Protein AF-A0A087TNI8-F1 (afdb_monomer)

Radius of gyration: 30.37 Å; Cα contacts (8 Å, |Δi|>4): 2; chains: 1; bounding box: 39×87×39 Å

Sequence (77 aa):
MYRHSLLHTLTTISFLCSSFCRQIENPAQLDNVTDILKTILEGYDIRLRPNFGGDPLYIGMDMVIASFDSISEVNMV

Secondary structure (DSSP, 8-state):
-HHHHHHHHHHHHHHHHHHH-S----HHHHHHHHHHHHHHHTT--TTSPSSTTSSPPP-----------PPPSS---

Organism: Stegodyphus mimosarum (NCBI:txid407821)

Solvent-accessible surface area (backbone atoms only — not comparable to full-atom values): 5301 Å² total; per-residue (Å²): 122,64,71,64,57,55,53,52,53,54,53,50,50,51,56,52,46,63,64,67,66,61,71,80,71,63,59,71,62,55,51,54,52,54,52,52,52,50,61,65,53,61,89,58,61,86,87,56,59,81,64,70,93,58,72,87,81,86,78,90,84,84,86,85,83,90,73,85,74,91,81,62,88,85,76,77,124

Structure (mmCIF, N/CA/C/O backbone):
data_AF-A0A087TNI8-F1
#
_entry.id   AF-A0A087TNI8-F1
#
loop_
_atom_site.group_PDB
_atom_site.id
_atom_site.type_symbol
_atom_site.label_atom_id
_atom_site.label_alt_id
_atom_site.label_comp_id
_atom_site.label_asym_id
_atom_site.label_entity_id
_atom_site.label_seq_id
_atom_site.pdbx_PDB_ins_code
_atom_site.Cartn_x
_atom_site.Cartn_y
_atom_site.Cartn_z
_atom_site.occupancy
_atom_site.B_iso_or_equiv
_atom_site.auth_seq_id
_atom_site.auth_comp_id
_atom_site.auth_asym_id
_atom_site.auth_atom_id
_atom_site.pdbx_PDB_model_num
ATOM 1 N N . MET A 1 1 ? 11.963 65.789 9.655 1.00 59.88 1 MET A N 1
ATOM 2 C CA . MET A 1 1 ? 10.793 65.189 10.341 1.00 59.88 1 MET A CA 1
ATOM 3 C C . MET A 1 1 ? 10.200 63.962 9.635 1.00 59.88 1 MET A C 1
ATOM 5 O O . MET A 1 1 ? 9.781 63.055 10.334 1.00 59.88 1 MET A O 1
ATOM 9 N N . TYR A 1 2 ? 10.221 63.850 8.299 1.00 56.97 2 TYR A N 1
ATOM 10 C CA . TYR A 1 2 ? 9.616 62.708 7.579 1.00 56.97 2 TYR A CA 1
ATOM 11 C C . TYR A 1 2 ? 10.348 61.355 7.706 1.00 56.97 2 TYR A C 1
ATOM 13 O O . TYR A 1 2 ? 9.707 60.310 7.663 1.00 56.97 2 TYR A O 1
ATOM 21 N N . ARG A 1 3 ? 11.673 61.350 7.926 1.00 65.75 3 ARG A N 1
ATOM 22 C CA . ARG A 1 3 ? 12.485 60.115 7.981 1.00 65.75 3 ARG A CA 1
ATOM 23 C C . ARG A 1 3 ? 12.150 59.204 9.167 1.00 65.75 3 ARG A C 1
ATOM 25 O O . ARG A 1 3 ? 12.224 57.995 9.027 1.00 65.75 3 ARG A O 1
ATOM 32 N N . HIS A 1 4 ? 1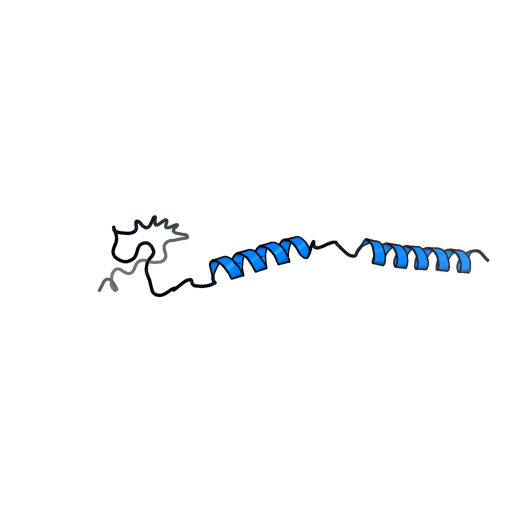1.777 59.773 10.316 1.00 65.12 4 HIS A N 1
ATOM 33 C CA . HIS A 1 4 ? 11.432 58.986 11.504 1.00 65.12 4 HIS A CA 1
ATOM 34 C C . HIS A 1 4 ? 10.008 58.421 11.411 1.00 65.12 4 HIS A C 1
ATOM 36 O O . HIS A 1 4 ? 9.793 57.266 11.756 1.00 65.12 4 HIS A O 1
ATOM 42 N N . SER A 1 5 ? 9.067 59.201 10.862 1.00 70.38 5 SER A N 1
ATOM 43 C CA . SER A 1 5 ? 7.680 58.771 10.630 1.00 70.38 5 SER A CA 1
ATOM 44 C C . SER A 1 5 ? 7.597 57.614 9.620 1.00 70.38 5 SER A C 1
ATOM 46 O O . SER A 1 5 ? 6.924 56.621 9.870 1.00 70.38 5 SER A O 1
ATOM 48 N N . LEU A 1 6 ? 8.378 57.677 8.533 1.00 70.56 6 LEU A N 1
ATOM 49 C CA . LEU A 1 6 ? 8.425 56.636 7.493 1.00 70.56 6 LEU A CA 1
ATOM 50 C C . LEU A 1 6 ? 9.066 55.319 7.981 1.00 70.56 6 LEU A C 1
ATOM 52 O O . LEU A 1 6 ? 8.714 54.236 7.523 1.00 70.56 6 LEU A O 1
ATOM 56 N N . LEU A 1 7 ? 9.986 55.396 8.945 1.00 71.94 7 LEU A N 1
ATOM 57 C CA . LEU A 1 7 ? 10.625 54.218 9.541 1.00 71.94 7 LEU A CA 1
ATOM 58 C C . LEU A 1 7 ? 9.671 53.470 10.484 1.00 71.94 7 LEU A C 1
ATOM 60 O O . LEU A 1 7 ? 9.694 52.244 10.527 1.00 71.94 7 LEU A O 1
ATOM 64 N N . HIS A 1 8 ? 8.794 54.193 11.188 1.00 72.75 8 HIS A N 1
ATOM 65 C CA . HIS A 1 8 ? 7.757 53.594 12.031 1.00 72.75 8 HIS A CA 1
ATOM 66 C C . HIS A 1 8 ? 6.634 52.938 11.223 1.00 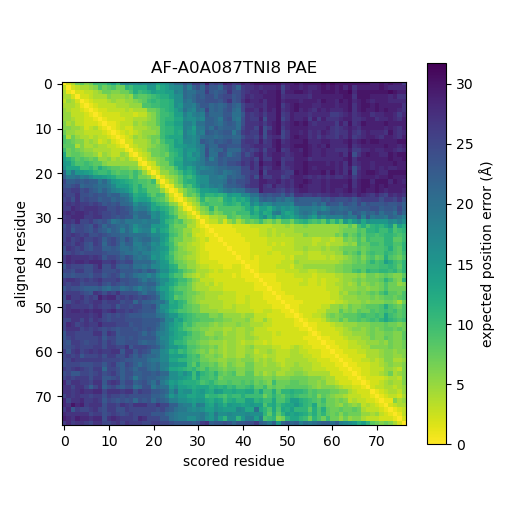72.75 8 HIS A C 1
ATOM 68 O O . HIS A 1 8 ? 6.104 51.919 11.649 1.00 72.75 8 HIS A O 1
ATOM 74 N N . THR A 1 9 ? 6.276 53.476 10.055 1.00 73.00 9 THR A N 1
ATOM 75 C CA . THR A 1 9 ? 5.246 52.855 9.208 1.00 73.00 9 THR A CA 1
ATOM 76 C C . THR A 1 9 ? 5.739 51.571 8.539 1.00 73.00 9 THR A C 1
ATOM 78 O O . THR A 1 9 ? 4.979 50.617 8.411 1.00 73.00 9 THR A O 1
ATOM 81 N N . LEU A 1 10 ? 7.018 51.490 8.162 1.00 72.69 10 LEU A N 1
ATOM 82 C CA . LEU A 1 10 ? 7.612 50.262 7.617 1.00 72.69 10 LEU A CA 1
ATOM 83 C C . LEU A 1 10 ? 7.733 49.145 8.662 1.00 72.69 10 LEU A C 1
ATOM 85 O O . LEU A 1 10 ? 7.512 47.980 8.333 1.00 72.69 10 LEU A O 1
ATOM 89 N N . THR A 1 11 ? 8.058 49.486 9.913 1.00 72.50 11 THR A N 1
ATOM 90 C CA . THR A 1 11 ? 8.159 48.498 10.999 1.00 72.50 11 THR A CA 1
ATOM 91 C C . THR A 1 11 ? 6.797 47.996 11.460 1.00 72.50 11 THR A C 1
ATOM 93 O O . THR A 1 11 ? 6.675 46.823 11.802 1.00 72.50 11 THR A O 1
ATOM 96 N N . THR A 1 12 ? 5.754 48.831 11.426 1.00 68.81 12 THR A N 1
ATOM 97 C CA . THR A 1 12 ? 4.388 48.375 11.721 1.00 68.81 12 THR A CA 1
ATOM 98 C C . THR A 1 12 ? 3.826 47.517 10.595 1.00 68.81 12 THR A C 1
ATOM 100 O O . THR A 1 12 ? 3.200 46.503 10.884 1.00 68.81 12 THR A O 1
ATOM 103 N N . ILE A 1 13 ? 4.105 47.846 9.327 1.00 75.19 13 ILE A N 1
ATOM 104 C CA . ILE A 1 13 ? 3.713 47.023 8.170 1.00 75.19 13 ILE A CA 1
ATOM 105 C C . ILE A 1 13 ? 4.404 45.654 8.199 1.00 75.19 13 ILE A C 1
ATOM 107 O O . ILE A 1 13 ? 3.751 44.647 7.927 1.00 75.19 13 ILE A O 1
ATOM 111 N N . SER A 1 14 ? 5.689 45.575 8.568 1.00 70.06 14 SER A N 1
ATOM 112 C CA . SER A 1 14 ? 6.391 44.289 8.680 1.00 70.06 14 SER A CA 1
ATOM 113 C C . SER A 1 14 ? 5.894 43.440 9.858 1.00 70.06 14 SER A C 1
ATOM 115 O O . SER A 1 14 ? 5.773 42.225 9.707 1.00 70.06 14 SER A O 1
ATOM 117 N N . PHE A 1 15 ? 5.524 44.060 10.987 1.00 66.81 15 PHE A N 1
ATOM 118 C CA . PHE A 1 15 ? 4.873 43.385 12.123 1.00 66.81 15 PHE A CA 1
ATOM 119 C C . PHE A 1 15 ? 3.445 42.907 11.807 1.00 66.81 15 PHE A C 1
ATOM 121 O O . PHE A 1 15 ? 3.027 41.834 12.247 1.00 66.81 15 PHE A O 1
ATOM 128 N N . LEU A 1 16 ? 2.687 43.683 11.028 1.00 65.00 16 LEU A N 1
ATOM 129 C CA . LEU A 1 16 ? 1.352 43.292 10.566 1.00 65.00 16 LEU A CA 1
ATOM 130 C C . LEU A 1 16 ? 1.444 42.141 9.549 1.00 65.00 16 LEU A C 1
ATOM 132 O O . LEU A 1 16 ? 0.656 41.200 9.606 1.00 65.00 16 LEU A O 1
ATOM 136 N N . CYS A 1 17 ? 2.446 42.181 8.664 1.00 63.25 17 CYS A N 1
ATOM 137 C CA . CYS A 1 17 ? 2.702 41.163 7.644 1.00 63.25 17 CYS A CA 1
ATOM 138 C C . CYS A 1 17 ? 3.169 39.829 8.248 1.00 63.25 17 CYS A C 1
ATOM 140 O O . CYS A 1 17 ? 2.675 38.775 7.854 1.00 63.25 17 CYS A O 1
ATOM 142 N N . SER A 1 18 ? 4.040 39.844 9.264 1.00 61.19 18 SER A N 1
ATOM 143 C CA . SER A 1 18 ? 4.458 38.622 9.975 1.00 61.19 18 SER A CA 1
ATOM 144 C C . SER A 1 18 ? 3.328 37.977 10.787 1.00 61.19 18 SER A C 1
ATOM 146 O O . SER A 1 18 ? 3.357 36.771 11.029 1.00 61.19 18 SER A O 1
ATOM 148 N N . SER A 1 19 ? 2.308 38.756 11.155 1.00 59.94 19 SER A N 1
ATOM 149 C CA . SER A 1 19 ? 1.088 38.262 11.802 1.00 59.94 19 SER A CA 1
ATOM 150 C C . SER A 1 19 ? 0.092 37.662 10.798 1.00 59.94 19 SER A C 1
ATOM 152 O O . SER A 1 19 ? -0.594 36.701 11.132 1.00 59.94 19 SER A O 1
ATOM 154 N N . PHE A 1 20 ? 0.046 38.180 9.563 1.00 56.22 20 PHE A N 1
ATOM 155 C CA . PHE A 1 20 ? -0.807 37.673 8.474 1.00 56.22 20 PHE A CA 1
ATOM 156 C C . PHE A 1 20 ? -0.194 36.484 7.714 1.00 56.22 20 PHE A C 1
ATOM 158 O O . PHE A 1 20 ? -0.923 35.687 7.132 1.00 56.22 20 PHE A O 1
ATOM 165 N N . CYS A 1 21 ? 1.135 36.338 7.741 1.00 52.16 21 CYS A N 1
ATOM 166 C CA . CYS A 1 21 ? 1.866 35.251 7.081 1.00 52.16 21 CYS A CA 1
ATOM 167 C C . CYS A 1 21 ? 2.098 34.031 7.992 1.00 52.16 21 CYS A C 1
ATOM 169 O O . CYS A 1 21 ? 2.890 33.145 7.670 1.00 52.16 21 CYS A O 1
ATOM 171 N N . ARG A 1 22 ? 1.398 33.939 9.134 1.00 54.69 22 ARG A N 1
ATOM 172 C CA . ARG A 1 22 ? 1.182 32.634 9.765 1.00 54.69 22 ARG A CA 1
ATOM 173 C C . ARG A 1 22 ? 0.153 31.892 8.931 1.00 54.69 22 ARG A C 1
ATOM 175 O O . ARG A 1 22 ? -1.048 31.984 9.157 1.00 54.69 22 ARG A O 1
ATOM 182 N N . GLN A 1 23 ? 0.672 31.207 7.922 1.00 55.22 23 GLN A N 1
ATOM 183 C CA . GLN A 1 23 ? -0.048 30.234 7.132 1.00 55.22 23 GLN A CA 1
ATOM 184 C C . GLN A 1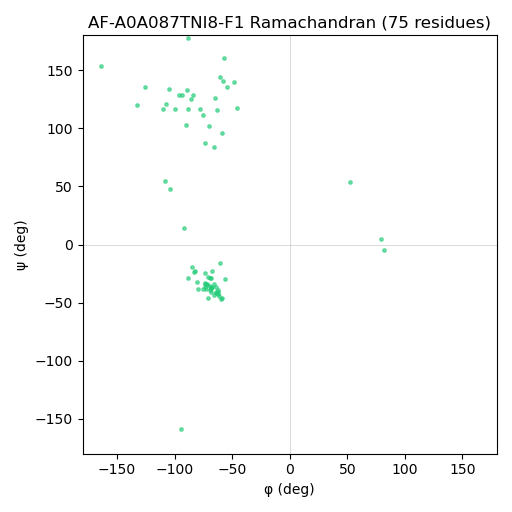 23 ? -0.823 29.323 8.085 1.00 55.22 23 GLN A C 1
ATOM 186 O O . GLN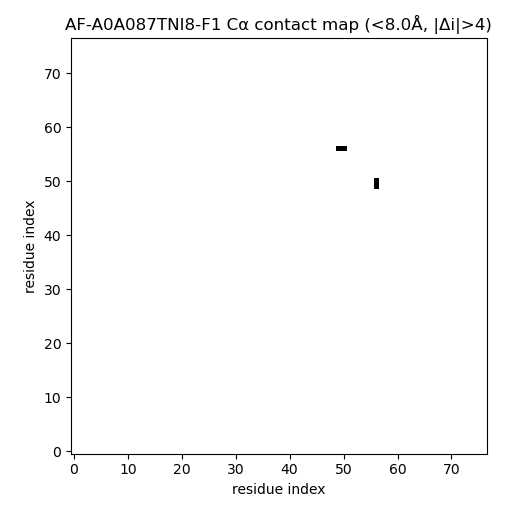 A 1 23 ? -0.242 28.659 8.943 1.00 55.22 23 GLN A O 1
ATOM 191 N N . ILE A 1 24 ? -2.147 29.359 7.957 1.00 54.78 24 ILE A N 1
ATOM 192 C CA . ILE A 1 24 ? -3.046 28.368 8.529 1.00 54.78 24 ILE A CA 1
ATOM 193 C C . ILE A 1 24 ? -2.733 27.071 7.784 1.00 54.78 24 ILE A C 1
ATOM 195 O O . ILE A 1 24 ? -3.355 26.737 6.779 1.00 54.78 24 ILE A O 1
ATOM 199 N N . GLU A 1 25 ? -1.710 26.356 8.230 1.00 60.16 25 GLU A N 1
ATOM 200 C CA . GLU A 1 25 ? -1.682 24.916 8.049 1.00 60.16 25 GLU A CA 1
ATOM 201 C C . GLU A 1 25 ? -2.772 24.416 8.993 1.00 60.16 25 GLU A C 1
ATOM 203 O O . GLU A 1 25 ? -2.585 24.512 10.196 1.00 60.16 25 GLU A O 1
ATOM 208 N N . ASN A 1 26 ? -3.958 24.065 8.479 1.00 58.81 26 ASN A N 1
ATOM 209 C CA . ASN A 1 26 ? -5.109 23.664 9.297 1.00 58.81 26 ASN A CA 1
ATOM 210 C C . ASN A 1 26 ? -4.722 22.436 10.143 1.00 58.81 26 A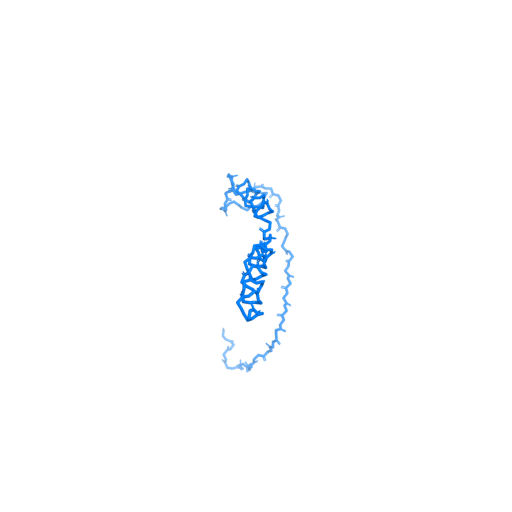SN A C 1
ATOM 212 O O . ASN A 1 26 ? -4.834 21.313 9.640 1.00 58.81 26 ASN A O 1
ATOM 216 N N . PRO A 1 27 ? -4.310 22.595 11.418 1.00 59.47 27 PRO A N 1
ATOM 217 C CA . PRO A 1 27 ? -3.829 21.460 12.201 1.00 59.47 27 PRO A CA 1
ATOM 218 C C . PRO A 1 27 ? -4.996 20.509 12.504 1.00 59.47 27 PRO A C 1
ATOM 220 O O . PRO A 1 27 ? -4.836 19.296 12.488 1.00 59.47 27 PRO A O 1
ATOM 223 N N . ALA A 1 28 ? -6.212 21.066 12.584 1.00 61.44 28 ALA A N 1
ATOM 224 C CA . ALA A 1 28 ? -7.468 20.347 12.746 1.00 61.44 28 ALA A CA 1
ATOM 225 C C . ALA A 1 28 ? -7.737 19.288 11.658 1.00 61.44 28 ALA A C 1
ATOM 227 O O . ALA A 1 28 ? -8.409 18.294 11.927 1.00 61.44 28 ALA A O 1
ATOM 228 N N . GLN A 1 29 ? -7.234 19.470 10.428 1.00 60.94 29 GLN A N 1
ATOM 229 C CA . GLN A 1 29 ? -7.398 18.462 9.375 1.00 60.94 29 GLN A CA 1
ATOM 230 C C . GLN A 1 29 ? -6.470 17.261 9.603 1.00 60.94 29 GLN A C 1
ATOM 232 O O . GLN A 1 29 ? -6.874 16.122 9.373 1.00 60.94 29 GLN A O 1
ATOM 237 N N . LEU A 1 30 ? -5.246 17.512 10.073 1.00 64.62 30 LEU A N 1
ATOM 238 C CA . LEU A 1 30 ? -4.260 16.473 10.372 1.00 64.62 30 LEU A CA 1
ATOM 239 C C . LEU A 1 30 ? -4.619 15.710 11.652 1.00 64.62 30 LEU A C 1
ATOM 241 O O . LEU A 1 30 ? -4.451 14.489 11.693 1.00 64.62 30 LEU A O 1
ATOM 245 N N . ASP A 1 31 ? -5.171 16.401 12.652 1.00 75.25 31 ASP A N 1
ATOM 246 C CA . ASP A 1 31 ? -5.654 15.793 13.896 1.00 75.25 31 ASP A CA 1
ATOM 247 C C . ASP A 1 31 ? -6.756 14.766 13.605 1.00 75.25 31 ASP A C 1
ATOM 249 O O . ASP A 1 31 ? -6.665 13.613 14.026 1.00 75.25 31 ASP A O 1
ATOM 253 N N . ASN A 1 32 ? -7.729 15.130 12.764 1.00 82.06 32 ASN A N 1
ATOM 254 C CA . ASN A 1 32 ? -8.810 14.224 12.381 1.00 82.06 32 ASN A CA 1
ATOM 255 C C . ASN A 1 32 ? -8.302 12.980 11.628 1.00 82.06 32 ASN A C 1
ATOM 257 O O . ASN A 1 32 ? -8.758 11.869 11.886 1.00 82.06 32 ASN A O 1
ATOM 261 N N . VAL A 1 33 ? -7.331 13.134 10.717 1.00 92.06 33 VAL A N 1
ATOM 262 C CA . VAL A 1 33 ? -6.730 11.984 10.012 1.00 92.06 33 VAL A CA 1
ATOM 263 C C . VAL A 1 33 ? -5.970 1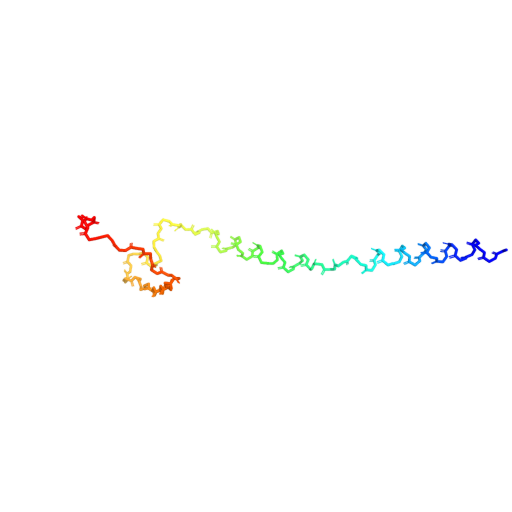1.086 10.984 1.00 92.06 33 VAL A C 1
ATOM 265 O O . VAL A 1 33 ? -6.097 9.864 10.927 1.00 92.06 33 VAL A O 1
ATOM 268 N N . THR A 1 34 ? -5.205 11.681 11.894 1.00 91.75 34 THR A N 1
ATOM 269 C CA . THR A 1 34 ? -4.416 10.938 12.880 1.00 91.75 34 THR A CA 1
ATOM 270 C C . THR A 1 34 ? -5.314 10.119 13.801 1.00 91.75 34 THR A C 1
ATOM 272 O O . THR A 1 34 ? -5.018 8.954 14.069 1.00 91.75 34 THR A O 1
ATOM 275 N N . ASP A 1 35 ? -6.427 10.692 14.251 1.00 93.69 35 ASP A N 1
ATOM 276 C CA . ASP A 1 35 ? -7.373 9.992 15.118 1.00 93.69 35 ASP A CA 1
ATOM 277 C C . ASP A 1 35 ? -8.104 8.861 14.384 1.00 93.69 35 ASP A C 1
ATOM 279 O O . ASP A 1 35 ? -8.238 7.768 14.934 1.00 93.69 35 ASP A O 1
ATOM 283 N N . ILE A 1 36 ? -8.454 9.047 13.107 1.00 93.88 36 ILE A N 1
ATOM 284 C CA . ILE A 1 36 ? -9.016 7.972 12.273 1.00 93.88 36 ILE A CA 1
ATOM 285 C C . ILE A 1 36 ? -8.024 6.811 12.118 1.00 93.88 36 ILE A C 1
ATOM 287 O O . ILE A 1 36 ? -8.407 5.646 12.251 1.00 93.88 36 ILE A O 1
ATOM 291 N N . LEU A 1 37 ? -6.744 7.100 11.861 1.00 95.12 37 LEU A N 1
ATOM 292 C CA . LEU A 1 37 ? -5.722 6.057 11.734 1.00 95.12 37 LEU A CA 1
ATOM 293 C C . LEU A 1 37 ? -5.550 5.269 13.038 1.00 95.12 37 LEU A C 1
ATOM 295 O O . LEU A 1 37 ? -5.419 4.046 12.986 1.00 95.12 37 LEU A O 1
ATOM 299 N N . LYS A 1 38 ? -5.600 5.936 14.200 1.00 95.12 38 LYS A N 1
ATOM 300 C CA . LYS A 1 38 ? -5.561 5.253 15.506 1.00 95.12 38 LYS A CA 1
ATOM 301 C C . LYS A 1 38 ? -6.714 4.262 15.643 1.00 95.12 38 LYS A C 1
ATOM 303 O O . LYS A 1 38 ? -6.469 3.120 16.013 1.00 95.12 38 LYS A O 1
ATOM 308 N N . THR A 1 39 ? -7.935 4.665 15.288 1.00 95.12 39 THR A N 1
ATOM 309 C CA . THR A 1 39 ? -9.111 3.785 15.358 1.00 95.12 39 THR A CA 1
ATOM 310 C C . THR A 1 39 ? -9.008 2.583 14.415 1.00 95.12 39 THR A C 1
ATOM 312 O O . THR A 1 39 ? -9.432 1.495 14.781 1.00 95.12 39 THR A O 1
ATOM 315 N N . ILE A 1 40 ? -8.429 2.739 13.219 1.00 95.06 40 ILE A N 1
ATOM 316 C CA . ILE A 1 40 ? -8.232 1.616 12.280 1.00 95.06 40 ILE A CA 1
ATOM 317 C C . ILE A 1 40 ? -7.205 0.607 12.814 1.00 95.06 40 ILE A C 1
ATOM 319 O O . ILE A 1 40 ? -7.341 -0.595 12.591 1.00 95.06 40 ILE A O 1
ATOM 323 N N . LEU A 1 41 ? -6.158 1.093 13.483 1.00 95.44 41 LEU A N 1
ATOM 324 C CA . LEU A 1 41 ? -5.074 0.252 13.994 1.00 95.44 41 LEU A CA 1
ATOM 325 C C . LEU A 1 41 ? -5.411 -0.409 15.337 1.00 95.44 41 LEU A C 1
ATOM 327 O O . LEU A 1 41 ? -4.820 -1.436 15.679 1.00 95.44 41 LEU A O 1
ATOM 331 N N . GLU A 1 42 ? -6.345 0.152 16.102 1.00 96.69 42 GLU A N 1
ATOM 332 C CA . GLU A 1 42 ? -6.800 -0.426 17.361 1.00 96.69 42 GLU A CA 1
ATOM 333 C C . GLU A 1 42 ? -7.460 -1.797 17.123 1.00 96.69 42 GLU A C 1
ATOM 335 O O . GLU A 1 42 ? -8.480 -1.921 16.452 1.00 96.69 42 GLU A O 1
ATOM 340 N N . GLY A 1 43 ? -6.852 -2.860 17.661 1.00 93.88 43 GLY A N 1
ATOM 341 C CA . GLY A 1 43 ? -7.352 -4.232 17.513 1.00 93.88 43 GLY A CA 1
ATOM 342 C C . GLY A 1 43 ? -7.033 -4.913 16.175 1.00 93.88 43 GLY A C 1
ATOM 343 O O . GLY A 1 43 ? -7.456 -6.051 15.968 1.00 93.88 43 GLY A O 1
ATOM 344 N N . TYR A 1 44 ? -6.266 -4.275 15.284 1.00 95.88 44 TYR A N 1
ATOM 345 C CA . TYR A 1 44 ? -5.810 -4.894 14.037 1.00 95.88 44 TYR A CA 1
ATOM 346 C C . TYR A 1 44 ? -4.666 -5.895 14.292 1.00 95.88 44 TYR A C 1
ATOM 348 O O . TYR A 1 44 ? -3.550 -5.505 14.640 1.00 95.88 44 TYR A O 1
ATOM 356 N N . ASP A 1 45 ? -4.916 -7.197 14.104 1.00 97.19 45 ASP A N 1
ATOM 357 C CA . ASP A 1 45 ? -3.872 -8.234 14.186 1.00 97.19 45 ASP A CA 1
ATOM 358 C C . ASP A 1 45 ? -3.218 -8.466 12.816 1.00 97.19 45 ASP A C 1
ATOM 360 O O . ASP A 1 45 ? -3.751 -9.173 11.959 1.00 97.19 45 ASP A O 1
ATOM 364 N N . ILE A 1 46 ? -2.015 -7.917 12.637 1.00 95.88 46 ILE A N 1
ATOM 365 C CA . ILE A 1 46 ? -1.221 -8.011 11.400 1.00 95.88 46 ILE A CA 1
ATOM 366 C C . ILE A 1 46 ? -0.840 -9.444 10.995 1.00 95.88 46 ILE A C 1
ATOM 368 O O . ILE A 1 46 ? -0.381 -9.664 9.875 1.00 95.88 46 ILE A O 1
ATOM 372 N N . ARG A 1 47 ? -0.956 -10.419 11.904 1.00 96.38 47 ARG A N 1
ATOM 373 C CA . ARG A 1 47 ? -0.548 -11.812 11.652 1.00 96.38 47 ARG A CA 1
ATOM 374 C C . ARG A 1 47 ? -1.642 -12.611 10.958 1.00 96.38 47 ARG A C 1
ATOM 376 O O . ARG A 1 47 ? -1.359 -13.666 10.391 1.00 96.38 47 ARG A O 1
ATOM 383 N N . LEU A 1 48 ? -2.886 -12.139 11.025 1.00 96.25 48 LEU A N 1
ATOM 384 C CA . LEU A 1 48 ? -4.014 -12.791 10.383 1.00 96.25 48 LEU A CA 1
ATOM 385 C C . LEU A 1 48 ? -4.231 -12.189 8.999 1.00 96.25 48 LEU A C 1
ATOM 387 O O . LEU A 1 48 ? -4.358 -10.980 8.823 1.00 96.25 48 LEU A O 1
ATOM 391 N N . ARG A 1 49 ? -4.322 -13.061 7.994 1.00 95.00 49 ARG A N 1
ATOM 392 C CA . ARG A 1 49 ? -4.800 -12.671 6.667 1.00 95.00 49 ARG A CA 1
ATOM 393 C C . ARG A 1 49 ? -6.236 -12.134 6.790 1.00 95.00 49 ARG A C 1
ATOM 395 O O . ARG A 1 49 ? -7.022 -12.724 7.536 1.00 95.00 49 ARG A O 1
ATOM 402 N N . PRO A 1 50 ? -6.631 -11.121 6.000 1.00 95.12 50 PRO A N 1
ATOM 403 C CA . PRO A 1 50 ? -8.038 -10.775 5.831 1.00 95.12 50 PRO A CA 1
ATOM 404 C C . PRO A 1 50 ? -8.900 -12.013 5.535 1.00 95.12 50 PRO A C 1
ATOM 406 O O . PRO A 1 50 ? -8.481 -12.906 4.788 1.00 95.12 50 PRO A O 1
ATOM 409 N N . ASN A 1 51 ? -10.091 -12.068 6.137 1.00 93.94 51 ASN A N 1
ATOM 410 C CA . ASN A 1 51 ? -11.001 -13.217 6.060 1.00 93.94 51 ASN A CA 1
ATOM 411 C C . ASN A 1 51 ? -10.311 -14.552 6.436 1.00 93.94 51 ASN A C 1
ATOM 413 O O . ASN A 1 51 ? -10.256 -15.504 5.647 1.00 93.94 51 ASN A O 1
ATOM 417 N N . PHE A 1 52 ? -9.684 -14.600 7.618 1.00 94.50 52 PHE A N 1
ATOM 418 C CA . PHE A 1 52 ? -8.944 -15.773 8.088 1.00 94.50 52 PHE A CA 1
ATOM 419 C C . PHE A 1 52 ? -9.878 -16.974 8.303 1.00 94.50 52 PHE A C 1
ATOM 421 O O . PHE A 1 52 ? -10.871 -16.870 9.016 1.00 94.50 52 PHE A O 1
ATOM 428 N N . GLY A 1 53 ? -9.559 -18.115 7.687 1.00 95.00 53 GLY A N 1
ATOM 429 C CA . GLY A 1 53 ? -10.389 -19.328 7.733 1.00 95.00 53 GLY A CA 1
ATOM 430 C C . GLY A 1 53 ? -11.568 -19.356 6.750 1.00 95.00 53 GLY A C 1
ATOM 431 O O . GLY A 1 53 ? -12.231 -20.384 6.654 1.00 95.00 53 GLY A O 1
ATOM 432 N N . GLY A 1 54 ? -11.815 -18.267 6.014 1.00 96.31 54 GLY A N 1
ATOM 433 C CA . GLY A 1 54 ? -12.787 -18.214 4.920 1.00 96.31 54 GLY A CA 1
ATOM 434 C C . GLY A 1 54 ? -12.158 -18.473 3.549 1.00 96.31 54 GLY A C 1
ATOM 435 O O . GLY A 1 54 ? -11.060 -19.027 3.432 1.00 96.31 54 GLY A O 1
ATOM 436 N N . ASP A 1 55 ? -12.848 -18.019 2.505 1.00 96.81 55 ASP A N 1
ATOM 437 C CA . ASP A 1 55 ? -12.421 -18.163 1.113 1.00 96.81 55 ASP A CA 1
ATOM 438 C C . ASP A 1 55 ? -11.026 -17.562 0.826 1.00 96.81 55 ASP A C 1
ATOM 440 O O . ASP A 1 55 ? -10.512 -16.727 1.586 1.00 96.81 55 ASP A O 1
ATOM 444 N N . PRO A 1 56 ? -10.369 -17.973 -0.274 1.00 95.56 56 PRO A N 1
ATOM 445 C CA . PRO A 1 56 ? -9.114 -17.372 -0.713 1.00 95.56 56 PRO A CA 1
ATOM 446 C C . PRO A 1 56 ? -9.228 -15.859 -0.965 1.00 95.56 56 PRO A C 1
ATOM 448 O O . PRO A 1 56 ? -10.209 -15.377 -1.525 1.00 95.56 56 PRO A O 1
ATOM 451 N N . LEU A 1 57 ? -8.187 -15.109 -0.587 1.00 93.94 57 LEU A N 1
ATOM 452 C CA . LEU A 1 57 ? -8.060 -13.685 -0.904 1.00 93.94 57 LEU A CA 1
ATOM 453 C C . LEU A 1 57 ? -7.431 -13.523 -2.294 1.00 93.94 57 LEU A C 1
ATOM 455 O O . LEU A 1 57 ? -6.333 -14.026 -2.531 1.00 93.94 57 LEU A O 1
ATOM 459 N N . TYR A 1 58 ? -8.096 -12.794 -3.187 1.00 95.75 58 TYR A N 1
ATOM 460 C CA . TYR A 1 58 ? -7.565 -12.476 -4.512 1.00 95.75 58 TYR A CA 1
ATOM 461 C C . TYR A 1 58 ? -6.653 -11.249 -4.453 1.00 95.75 58 TYR A C 1
ATOM 463 O O . TYR A 1 58 ? -7.048 -10.202 -3.942 1.00 95.75 58 TYR A O 1
ATOM 471 N N . ILE A 1 59 ? -5.443 -11.377 -5.001 1.00 95.50 59 ILE A N 1
ATOM 472 C CA . ILE A 1 59 ? 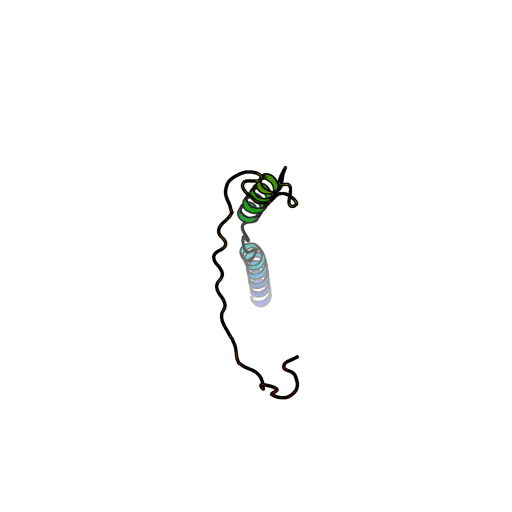-4.461 -10.292 -5.081 1.00 95.50 59 ILE A CA 1
ATOM 473 C C . ILE A 1 59 ? -4.334 -9.865 -6.543 1.00 95.50 59 ILE A C 1
ATOM 475 O O . ILE A 1 59 ? -3.908 -10.651 -7.388 1.00 95.50 59 ILE A O 1
ATOM 479 N N . GLY A 1 60 ? -4.701 -8.618 -6.837 1.00 96.69 60 GLY A N 1
ATOM 480 C CA . GLY A 1 60 ? -4.401 -7.987 -8.119 1.00 96.69 60 GLY A CA 1
ATOM 481 C C . GLY A 1 60 ? -2.947 -7.531 -8.129 1.00 96.69 60 GLY A C 1
ATOM 482 O O . GLY A 1 60 ? -2.564 -6.698 -7.311 1.00 96.69 60 GLY A O 1
ATOM 483 N N . MET A 1 61 ? -2.137 -8.100 -9.017 1.00 96.88 61 MET A N 1
ATOM 484 C CA . MET A 1 61 ? -0.735 -7.721 -9.186 1.00 96.88 61 MET A CA 1
ATOM 485 C C . MET A 1 61 ? -0.590 -6.890 -10.458 1.00 96.88 61 MET A C 1
ATOM 487 O O . MET A 1 61 ? -1.107 -7.278 -11.503 1.00 96.88 61 MET A O 1
ATOM 491 N N . ASP A 1 62 ? 0.134 -5.779 -10.360 1.00 97.12 62 ASP A N 1
ATOM 492 C CA . ASP A 1 62 ? 0.557 -4.972 -11.502 1.00 97.12 62 ASP A CA 1
ATOM 493 C C . ASP A 1 62 ? 2.079 -4.803 -11.455 1.00 97.12 62 ASP A C 1
ATOM 495 O O . ASP A 1 62 ? 2.656 -4.579 -10.386 1.00 97.12 62 ASP A O 1
ATOM 499 N N . MET A 1 63 ? 2.734 -4.970 -12.601 1.00 95.50 63 MET A N 1
ATOM 500 C CA . MET A 1 63 ? 4.187 -4.892 -12.724 1.00 95.50 63 MET A CA 1
ATOM 501 C C . MET A 1 63 ? 4.550 -4.004 -13.907 1.00 95.50 63 MET A C 1
ATOM 503 O O . MET A 1 63 ? 4.256 -4.323 -15.057 1.00 95.50 63 MET A O 1
ATOM 507 N N . VAL A 1 64 ? 5.273 -2.925 -13.612 1.00 96.81 64 VAL A N 1
ATOM 508 C CA . VAL A 1 64 ? 5.828 -2.016 -14.617 1.00 96.81 64 VAL A CA 1
ATOM 509 C C . VAL A 1 64 ? 7.337 -2.223 -14.690 1.00 96.81 64 VAL A C 1
ATOM 511 O O . VAL A 1 64 ? 8.046 -2.051 -13.699 1.00 96.81 64 VAL A O 1
ATOM 514 N N . ILE A 1 65 ? 7.833 -2.588 -15.872 1.00 95.56 65 ILE A N 1
ATOM 515 C CA . ILE A 1 65 ? 9.266 -2.770 -16.125 1.00 95.56 65 ILE A CA 1
ATOM 516 C C . ILE A 1 65 ? 9.848 -1.424 -16.546 1.00 95.56 65 ILE A C 1
ATOM 518 O O . ILE A 1 65 ? 9.477 -0.884 -17.585 1.00 95.56 65 ILE A O 1
ATOM 522 N N . ALA A 1 66 ? 10.774 -0.891 -15.748 1.00 96.75 66 ALA A N 1
ATOM 523 C CA . ALA A 1 66 ? 11.466 0.350 -16.090 1.00 96.75 66 ALA A CA 1
ATOM 524 C C . ALA A 1 66 ? 12.449 0.148 -17.260 1.00 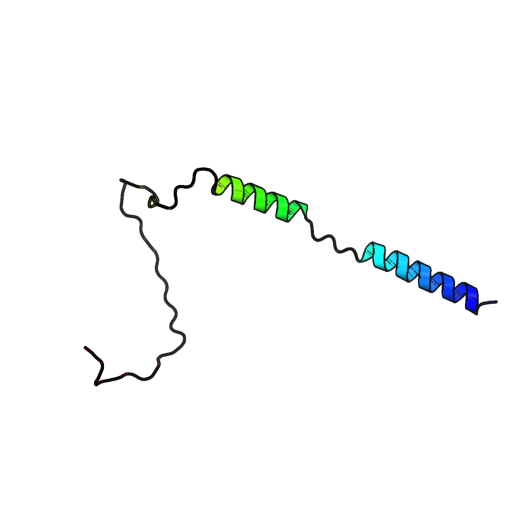96.75 66 ALA A C 1
ATOM 526 O O . ALA A 1 66 ? 12.468 0.934 -18.203 1.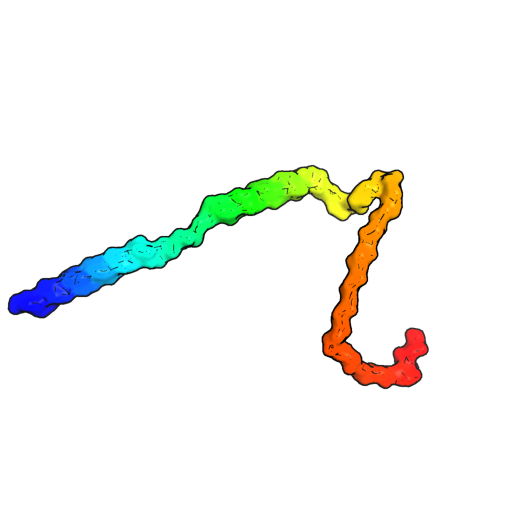00 96.75 66 ALA A O 1
ATOM 527 N N . SER A 1 67 ? 13.247 -0.920 -17.212 1.00 95.81 67 SER A N 1
ATOM 528 C CA . SER A 1 67 ? 14.213 -1.286 -18.250 1.00 95.81 67 SER A CA 1
ATOM 529 C C . SER A 1 67 ? 14.656 -2.735 -18.088 1.00 95.81 67 SER A C 1
ATOM 531 O O . SER A 1 67 ? 14.681 -3.259 -16.975 1.00 95.81 67 SER A O 1
ATOM 533 N N . PHE A 1 68 ? 15.073 -3.354 -19.187 1.00 94.38 68 PHE A N 1
ATOM 534 C CA . PHE A 1 68 ? 15.821 -4.606 -19.144 1.00 94.38 68 PHE A CA 1
ATOM 535 C C . PHE A 1 68 ? 17.318 -4.306 -19.064 1.00 94.38 68 PHE A C 1
ATOM 537 O O . PHE A 1 68 ? 17.814 -3.462 -19.810 1.00 94.38 68 PHE A O 1
ATOM 544 N N . ASP A 1 69 ? 18.013 -4.986 -18.155 1.00 93.88 69 ASP A N 1
ATOM 545 C CA . ASP A 1 69 ? 19.477 -4.986 -18.098 1.00 93.88 69 ASP A CA 1
ATOM 546 C C . ASP A 1 69 ? 20.057 -6.112 -18.983 1.00 93.88 69 ASP A C 1
ATOM 548 O O . ASP A 1 69 ? 19.313 -6.875 -19.609 1.00 93.88 69 ASP A O 1
ATOM 552 N N . SER A 1 70 ? 21.386 -6.209 -19.063 1.00 92.38 70 SER A N 1
ATOM 553 C CA . SER A 1 70 ? 22.090 -7.253 -19.811 1.00 92.38 70 SER A CA 1
ATOM 554 C C . SER A 1 70 ? 21.657 -8.667 -19.399 1.00 92.38 70 SER A C 1
ATOM 556 O O . SER A 1 70 ? 21.526 -8.994 -18.220 1.00 92.38 70 SER A O 1
ATOM 558 N N . ILE A 1 71 ? 21.436 -9.519 -20.401 1.00 91.56 71 ILE A N 1
ATOM 559 C CA . ILE A 1 71 ? 20.999 -10.905 -20.219 1.00 91.56 71 ILE A CA 1
ATOM 560 C C . ILE A 1 71 ? 22.235 -11.810 -20.258 1.00 91.56 71 ILE A C 1
ATOM 562 O O . ILE A 1 71 ? 23.032 -11.726 -21.192 1.00 91.56 71 ILE A O 1
ATOM 566 N N . SER A 1 72 ? 22.397 -12.677 -19.253 1.00 92.62 72 SER A N 1
ATOM 567 C CA . SER A 1 72 ? 23.515 -13.626 -19.177 1.00 92.62 72 SER A CA 1
ATOM 568 C C . SER A 1 72 ? 23.093 -15.012 -19.648 1.00 92.62 72 SER A C 1
ATOM 570 O O . SER A 1 72 ? 22.275 -15.661 -19.008 1.00 92.62 72 SER A O 1
ATOM 572 N N . GLU A 1 73 ? 23.698 -15.497 -20.730 1.00 88.81 73 GLU A N 1
ATOM 573 C CA . GLU A 1 73 ? 23.468 -16.855 -21.247 1.00 88.81 73 GLU A CA 1
ATOM 574 C C . GLU A 1 73 ? 24.132 -17.940 -20.383 1.00 88.81 73 GLU A C 1
ATOM 576 O O . GLU A 1 73 ? 23.699 -19.089 -20.374 1.00 88.81 73 GLU A O 1
ATOM 581 N N . VAL A 1 74 ? 25.186 -17.583 -19.643 1.00 91.56 74 VAL A N 1
ATOM 582 C CA . VAL A 1 74 ? 25.981 -18.529 -18.842 1.00 91.56 74 VAL A CA 1
ATOM 583 C C . VAL A 1 74 ? 25.405 -18.698 -17.434 1.00 91.56 74 VAL A C 1
ATOM 585 O O . VAL A 1 74 ? 25.552 -19.758 -16.833 1.00 91.56 74 VAL A O 1
ATOM 588 N N . ASN A 1 75 ? 24.735 -17.671 -16.902 1.00 84.50 75 ASN A N 1
ATOM 589 C CA . ASN A 1 75 ? 24.229 -17.647 -15.527 1.00 84.50 75 ASN A CA 1
ATOM 590 C C . ASN A 1 75 ? 22.711 -17.883 -15.453 1.00 84.50 75 ASN A C 1
ATOM 592 O O . ASN A 1 75 ? 21.990 -17.135 -14.795 1.00 84.50 75 ASN A O 1
ATOM 596 N N . MET A 1 76 ? 22.242 -18.916 -16.153 1.00 82.62 76 MET A N 1
ATOM 597 C CA . MET A 1 76 ? 20.858 -19.403 -16.117 1.00 82.62 76 MET A CA 1
ATOM 598 C C . MET A 1 76 ? 20.801 -20.751 -15.382 1.00 82.62 76 MET A C 1
ATOM 600 O O . MET A 1 76 ? 20.380 -21.751 -15.965 1.00 82.62 76 MET A O 1
ATOM 604 N N . VAL A 1 77 ? 21.313 -20.804 -14.146 1.00 65.94 77 VAL A N 1
ATOM 605 C CA . VAL A 1 77 ? 21.239 -22.006 -13.291 1.00 65.94 77 VAL A CA 1
ATOM 606 C C . VAL A 1 77 ? 20.048 -21.906 -12.353 1.00 65.94 77 VAL A C 1
ATOM 608 O O . VAL A 1 77 ? 19.918 -20.849 -11.698 1.00 65.94 77 VAL A O 1
#

InterPro domains:
  IPR036734 Neurotransmitter-gated ion-channel ligand-binding domain superfamily [G3DSA:2.70.170.10] (20-77)
  IPR036734 Neurotransmitter-gated ion-channel ligand-binding domain superfamily [SSF63712] (32-76)

pLDDT: mean 81.74, std 15.43, range [52.16, 97.19]

Mean predicted aligned error: 14.7 Å

Foldseek 3Di:
DVVVVVVVVVVVVVVVVVVVPPPCPPVVVVVVVVVVVVVVPVPDDPVADPPRPDDDDDDDDDDDDPDDDDDDPVPPD